Protein AF-A0A7U6JFF2-F1 (afdb_monomer)

Mean predicted aligned error: 7.87 Å

Radius of gyration: 12.88 Å; Cα contacts (8 Å, |Δi|>4): 101; chains: 1; bounding box: 45×18×28 Å

InterPro domains:
  IPR015943 WD40/YVTN repeat-like-containing domain superfamily [G3DSA:2.130.10.10] (1-63)

Foldseek 3Di:
DDPPPPPDDDPQPPQPPVPPPDDFPDKDADPVQRLWIWTQDQQAIWIGNGNPNDIDHPDGDCPDD

Secondary structure (DSSP, 8-state):
--SSTTS-----TT-----SS--EEEEEEETTEEEEEEEEETTEEEEESSSSS--EEEEE-----

Solvent-accessible surface area (backbone atoms only — not comparable to full-atom values): 4175 Å² total; per-residue (Å²): 84,53,94,57,93,68,78,49,72,50,84,68,73,86,74,79,78,76,58,92,72,80,50,75,79,46,77,48,64,39,91,90,42,77,41,28,38,37,39,38,36,79,70,23,36,32,37,17,76,62,65,74,77,51,76,45,80,77,47,70,57,77,89,78,128

pLDDT: mean 77.11, std 13.13, range [44.78, 95.31]

Nearest PDB structures (foldseek):
  6p2k-assembly1_B  TM=9.245E-01  e=9.330E-02  Simiduia agarivorans SA1 = DSM 21679
  4lgn-assembly1_A  TM=9.306E-01  e=4.237E-01  Acidothermus cellulolyticus 11B
  6p2o-assembly2_B  TM=8.776E-01  e=5.512E-01  Streptomyces rapamycinicus NRRL 5491
  6p2n-assembly1_A  TM=8.555E-01  e=9.965E-01  Paenibacillus graminis
  6eos-assembly1_B  TM=7.932E-01  e=8.736E-01  Homo sapiens

Structure (mmCIF, N/CA/C/O backbone):
data_AF-A0A7U6JFF2-F1
#
_entry.id   AF-A0A7U6JFF2-F1
#
loop_
_atom_site.group_PDB
_atom_site.id
_atom_site.type_symbol
_atom_site.label_atom_id
_atom_site.label_alt_id
_atom_site.label_comp_id
_atom_site.label_asym_id
_atom_site.label_entity_id
_atom_site.label_seq_id
_atom_site.pdbx_PDB_ins_code
_atom_site.Cartn_x
_atom_site.Cartn_y
_atom_site.Cartn_z
_atom_site.occupancy
_atom_site.B_iso_or_equiv
_atom_site.auth_seq_id
_atom_site.auth_comp_id
_atom_site.auth_asym_id
_atom_site.auth_atom_id
_atom_site.pdbx_PDB_model_num
ATOM 1 N N . MET A 1 1 ? -10.176 4.953 -6.233 1.00 77.56 1 MET A N 1
ATOM 2 C CA . MET A 1 1 ? -10.695 4.259 -5.042 1.00 77.56 1 MET A CA 1
ATOM 3 C C . MET A 1 1 ? -12.198 4.068 -5.165 1.00 77.56 1 MET A C 1
ATOM 5 O O . MET A 1 1 ? -12.870 4.947 -5.689 1.00 77.56 1 MET A O 1
ATOM 9 N N . SER A 1 2 ? -12.710 2.933 -4.702 1.00 83.00 2 SER A N 1
ATOM 10 C CA . SER A 1 2 ? -14.148 2.668 -4.587 1.00 83.00 2 SER A CA 1
ATOM 11 C C . SER A 1 2 ? -14.570 2.752 -3.121 1.00 83.00 2 SER A C 1
ATOM 13 O O . SER A 1 2 ? -13.794 2.405 -2.233 1.00 83.00 2 SER A O 1
ATOM 15 N N . LYS A 1 3 ? -15.798 3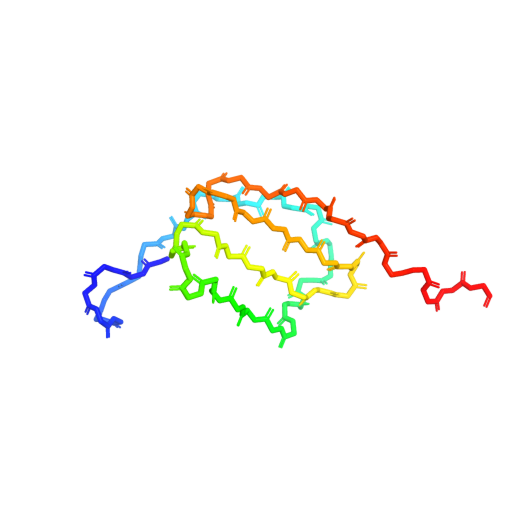.207 -2.864 1.00 85.75 3 LYS A N 1
ATOM 16 C CA . LYS A 1 3 ? -16.426 3.204 -1.527 1.00 85.75 3 LYS A CA 1
ATOM 17 C C . LYS A 1 3 ? -17.647 2.281 -1.466 1.00 85.75 3 LYS A C 1
ATOM 19 O O . LYS A 1 3 ? -18.354 2.252 -0.467 1.00 85.75 3 LYS A O 1
ATOM 24 N N . ASP A 1 4 ? -17.893 1.546 -2.541 1.00 90.69 4 ASP A N 1
ATOM 25 C CA . ASP A 1 4 ? -19.124 0.812 -2.809 1.00 90.69 4 ASP A CA 1
ATOM 26 C C . ASP A 1 4 ? -18.829 -0.565 -3.412 1.00 90.69 4 ASP A C 1
ATOM 28 O O . ASP A 1 4 ? -19.455 -1.006 -4.373 1.00 90.69 4 ASP A O 1
ATOM 32 N N . PHE A 1 5 ? -17.848 -1.255 -2.824 1.00 87.38 5 PHE A N 1
ATOM 33 C CA . PHE A 1 5 ? -17.482 -2.632 -3.175 1.00 87.38 5 PHE A CA 1
ATOM 34 C C . PHE A 1 5 ? -17.096 -2.827 -4.650 1.00 87.38 5 PHE A C 1
ATOM 36 O O . PHE A 1 5 ? -17.273 -3.903 -5.213 1.00 87.38 5 PHE A O 1
ATOM 43 N N . GLY A 1 6 ? -16.534 -1.792 -5.271 1.00 87.25 6 GLY A N 1
ATOM 44 C CA . GLY A 1 6 ? -16.079 -1.819 -6.657 1.00 87.25 6 GLY A CA 1
ATOM 45 C C . GLY A 1 6 ? -17.162 -1.506 -7.685 1.00 87.25 6 GLY A C 1
ATOM 46 O O . GLY A 1 6 ? -16.904 -1.676 -8.874 1.00 87.25 6 GLY A O 1
ATOM 47 N N . ALA A 1 7 ? -18.346 -1.045 -7.270 1.00 93.44 7 ALA A N 1
ATOM 48 C CA . ALA A 1 7 ? -19.374 -0.614 -8.214 1.00 93.44 7 ALA A CA 1
ATOM 49 C C . ALA A 1 7 ? -18.978 0.690 -8.933 1.00 93.44 7 ALA A C 1
ATOM 51 O O . ALA A 1 7 ? -19.197 0.810 -10.138 1.00 93.44 7 ALA A O 1
ATOM 52 N N . HIS A 1 8 ? -18.327 1.627 -8.232 1.00 90.19 8 HIS A N 1
ATOM 53 C CA . HIS A 1 8 ? -17.792 2.860 -8.808 1.00 90.19 8 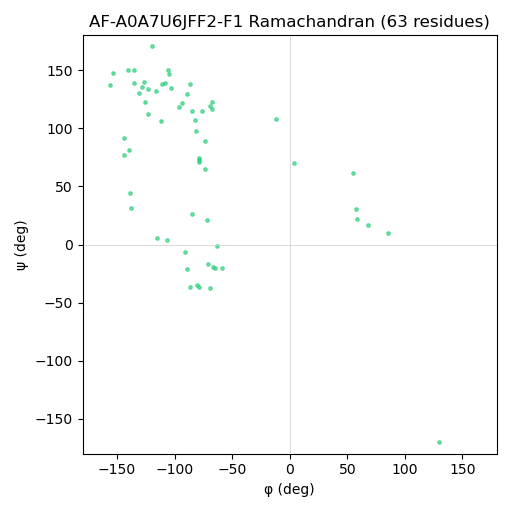HIS A CA 1
ATOM 54 C C . HIS A 1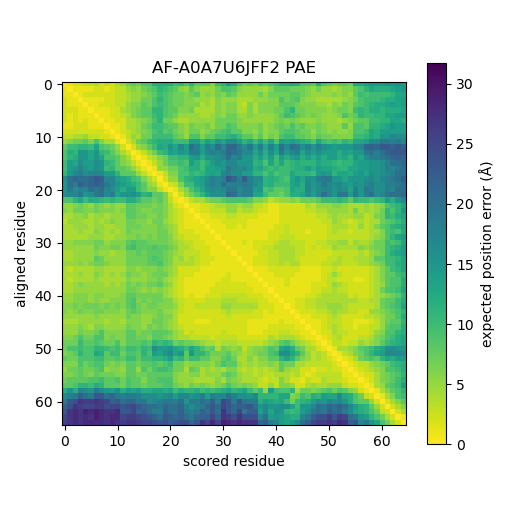 8 ? -16.374 3.150 -8.320 1.00 90.19 8 HIS A C 1
ATOM 56 O O . HIS A 1 8 ? -15.989 2.826 -7.197 1.00 90.19 8 HIS A O 1
ATOM 62 N N . PHE A 1 9 ? -15.593 3.823 -9.166 1.00 83.81 9 PHE A N 1
ATOM 63 C CA . PHE A 1 9 ? -14.230 4.229 -8.848 1.00 83.81 9 PHE A CA 1
ATOM 64 C C . PHE A 1 9 ? -14.058 5.731 -9.056 1.00 83.81 9 PHE A C 1
ATOM 66 O O . PHE A 1 9 ? -14.231 6.247 -10.156 1.00 83.81 9 PHE A O 1
ATOM 73 N N . GLU A 1 10 ? -13.656 6.424 -7.995 1.00 82.94 10 GLU A N 1
ATOM 74 C CA . GLU A 1 10 ? -13.189 7.806 -8.054 1.00 82.94 10 GLU A CA 1
ATOM 75 C C . GLU A 1 10 ? -11.688 7.814 -8.367 1.00 82.94 10 GLU A C 1
ATOM 77 O O . GLU A 1 10 ? -10.920 7.015 -7.813 1.00 82.94 10 GLU A O 1
ATOM 82 N N . ASN A 1 11 ? -11.243 8.721 -9.239 1.00 74.31 11 ASN A N 1
ATOM 83 C CA . ASN A 1 11 ? -9.815 8.960 -9.415 1.00 74.31 11 ASN A CA 1
ATOM 84 C C . ASN A 1 11 ? -9.268 9.587 -8.125 1.00 74.31 11 ASN A C 1
ATOM 86 O O . ASN A 1 11 ? -9.762 10.622 -7.678 1.00 74.31 11 ASN A O 1
ATOM 90 N N . VAL A 1 12 ? -8.270 8.952 -7.511 1.00 68.31 12 VAL A N 1
ATOM 91 C CA . VAL A 1 12 ? -7.575 9.557 -6.374 1.00 68.31 12 VAL A CA 1
ATOM 92 C C . VAL A 1 12 ? -6.548 10.511 -6.971 1.00 68.31 12 VAL A C 1
ATOM 94 O O . VAL A 1 12 ? -5.594 10.067 -7.606 1.00 68.31 12 VAL A O 1
ATOM 97 N N . SER A 1 13 ? -6.843 11.809 -6.840 1.00 57.53 13 SER A N 1
ATOM 98 C CA . SER A 1 13 ? -6.071 12.980 -7.277 1.00 57.53 13 SER A CA 1
ATOM 99 C C . SER A 1 13 ? -4.641 12.667 -7.713 1.00 57.53 13 SER A C 1
ATOM 101 O O . SER A 1 13 ? -3.831 12.397 -6.836 1.00 57.53 13 SER A O 1
ATOM 103 N N . ASN A 1 14 ? -4.352 12.740 -9.024 1.00 56.03 14 ASN A N 1
ATOM 104 C CA . ASN A 1 14 ? -3.025 12.738 -9.669 1.00 56.03 14 ASN A CA 1
ATOM 105 C C . ASN A 1 14 ? -1.849 12.552 -8.702 1.00 56.03 14 ASN A C 1
ATOM 107 O O . ASN A 1 14 ? -1.080 13.483 -8.443 1.00 56.03 14 ASN A O 1
ATOM 111 N N . VAL A 1 15 ? -1.716 11.345 -8.157 1.00 56.44 15 VAL A N 1
ATOM 112 C CA . VAL A 1 15 ? -0.605 11.014 -7.281 1.00 56.44 15 VAL A CA 1
ATOM 113 C C . VAL A 1 15 ? 0.601 10.893 -8.200 1.00 56.44 15 VAL A C 1
ATOM 115 O O . VAL A 1 15 ? 0.895 9.834 -8.750 1.00 56.44 15 VAL A O 1
ATOM 118 N N . ASN A 1 16 ? 1.290 12.009 -8.422 1.00 57.94 16 ASN A N 1
ATOM 119 C CA . ASN A 1 16 ? 2.545 12.016 -9.148 1.00 57.94 16 ASN A CA 1
ATOM 120 C C . ASN A 1 16 ? 3.646 11.543 -8.196 1.00 57.94 16 ASN A C 1
ATOM 122 O O . ASN A 1 16 ? 4.465 12.323 -7.722 1.00 57.94 16 ASN A O 1
ATOM 126 N N . ILE A 1 17 ? 3.670 10.240 -7.919 1.00 59.25 17 ILE A N 1
ATOM 127 C CA . I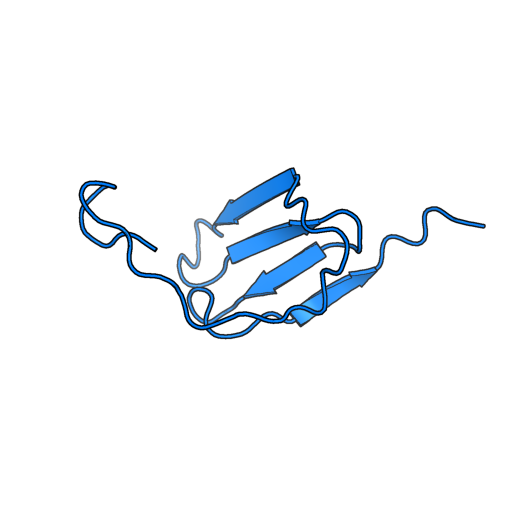LE A 1 17 ? 4.750 9.577 -7.171 1.00 59.25 17 ILE A CA 1
ATOM 128 C C . ILE A 1 17 ? 6.051 9.472 -7.988 1.00 59.25 17 ILE A C 1
ATOM 130 O O . ILE A 1 17 ? 6.901 8.627 -7.720 1.00 59.25 17 ILE A O 1
ATOM 134 N N . GLY A 1 18 ? 6.225 10.305 -9.025 1.00 56.62 18 GLY A N 1
ATOM 135 C CA . GLY A 1 18 ? 7.404 10.294 -9.889 1.00 56.62 18 GLY A CA 1
ATOM 136 C C . GLY A 1 18 ? 7.631 8.943 -10.570 1.00 56.62 18 GLY A C 1
ATOM 137 O O . GLY A 1 18 ? 8.757 8.610 -10.950 1.00 56.62 18 GLY A O 1
ATOM 138 N N . LEU A 1 19 ? 6.589 8.120 -10.700 1.00 56.91 19 LEU A N 1
ATOM 139 C CA . LEU A 1 19 ? 6.658 6.799 -11.306 1.00 56.91 19 LEU A CA 1
ATOM 140 C C . LEU A 1 19 ? 6.661 6.939 -12.836 1.00 56.91 19 LEU A C 1
ATOM 142 O O . LEU A 1 19 ? 5.721 6.617 -13.535 1.00 56.91 19 LEU A O 1
ATOM 146 N N . THR A 1 20 ? 7.756 7.401 -13.420 1.00 55.09 20 THR A N 1
ATOM 147 C CA . THR A 1 20 ? 7.919 7.461 -14.885 1.00 55.09 20 THR A CA 1
ATOM 148 C C . THR A 1 20 ? 7.905 6.087 -15.589 1.00 55.09 20 THR A C 1
ATOM 150 O O . THR A 1 20 ? 7.964 6.037 -16.811 1.00 55.09 20 THR A O 1
ATOM 153 N N . ASN A 1 21 ? 7.779 4.976 -14.844 1.00 56.34 21 ASN A N 1
ATOM 154 C CA . ASN A 1 21 ? 7.605 3.606 -15.348 1.00 56.34 21 ASN A CA 1
ATOM 155 C C . ASN A 1 21 ? 6.647 2.817 -14.414 1.00 56.34 21 ASN A C 1
ATOM 157 O O . ASN A 1 21 ? 7.063 2.068 -13.529 1.00 56.34 21 ASN A O 1
ATOM 161 N N . ASN A 1 22 ? 5.348 3.107 -14.558 1.00 61.97 22 ASN A N 1
ATOM 162 C CA . ASN A 1 22 ? 4.234 2.898 -13.613 1.00 61.97 22 ASN A CA 1
ATOM 163 C C . ASN A 1 22 ? 3.744 1.443 -13.428 1.00 61.97 22 ASN A C 1
ATOM 165 O O . ASN A 1 22 ? 2.588 1.147 -13.724 1.00 61.97 22 ASN A O 1
ATOM 169 N N . PHE A 1 23 ? 4.558 0.530 -12.895 1.00 73.25 23 PHE A N 1
ATOM 170 C CA . PHE A 1 23 ? 4.036 -0.781 -12.473 1.00 73.25 23 PHE A CA 1
ATOM 171 C C . PHE A 1 23 ? 4.066 -0.941 -10.953 1.00 73.25 23 PHE A C 1
ATOM 173 O O . PHE A 1 23 ? 5.120 -1.159 -10.348 1.00 73.25 23 PHE A O 1
ATOM 180 N N . VAL A 1 24 ? 2.879 -0.865 -10.347 1.00 78.56 24 VAL A N 1
ATOM 181 C CA . VAL A 1 24 ? 2.632 -1.389 -9.002 1.00 78.56 24 VAL A CA 1
ATOM 182 C C . VAL A 1 24 ? 2.530 -2.908 -9.127 1.00 78.56 24 VAL A C 1
ATOM 184 O O . VAL A 1 24 ? 1.636 -3.418 -9.797 1.00 78.56 24 VAL A O 1
ATOM 187 N N . LYS A 1 25 ? 3.471 -3.632 -8.517 1.00 85.31 25 LYS A N 1
ATOM 188 C CA . LYS A 1 25 ? 3.495 -5.103 -8.514 1.00 85.31 25 LYS A CA 1
ATOM 189 C C . LYS A 1 25 ? 2.512 -5.680 -7.502 1.00 85.31 25 LYS A C 1
ATOM 191 O O . LYS A 1 25 ? 1.919 -6.722 -7.755 1.00 85.31 25 LYS A O 1
ATOM 196 N N . GLN A 1 26 ? 2.369 -5.024 -6.352 1.00 87.12 26 GLN A N 1
ATOM 197 C CA . GLN A 1 26 ? 1.511 -5.487 -5.267 1.00 87.12 26 GLN A CA 1
ATOM 198 C C . GLN A 1 26 ? 1.030 -4.318 -4.408 1.00 87.12 26 GLN A C 1
ATOM 200 O O . GLN A 1 26 ? 1.760 -3.344 -4.208 1.00 87.12 26 GLN A O 1
ATOM 205 N N . ILE A 1 27 ? -0.185 -4.459 -3.879 1.00 87.25 27 ILE A N 1
ATOM 206 C CA . ILE A 1 27 ? -0.789 -3.565 -2.890 1.00 87.25 27 ILE A CA 1
ATOM 207 C C . ILE A 1 27 ? -1.173 -4.409 -1.673 1.00 87.25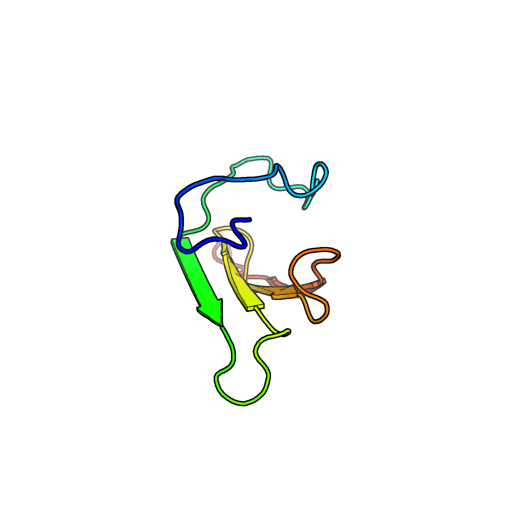 27 ILE A C 1
ATOM 209 O O . ILE A 1 27 ? -1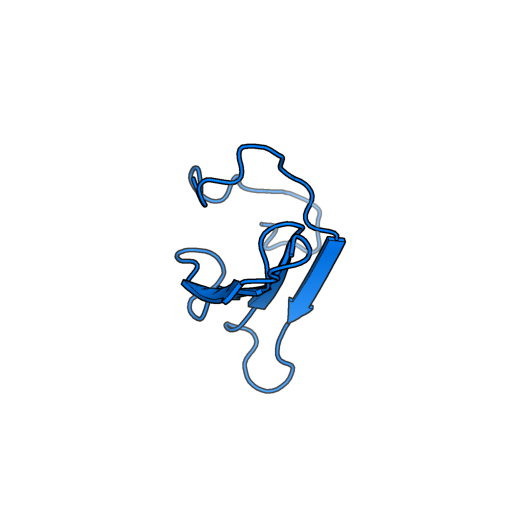.749 -5.486 -1.833 1.00 87.25 27 ILE A O 1
ATOM 213 N N . ALA A 1 28 ? -0.853 -3.936 -0.469 1.00 91.12 28 ALA A N 1
ATOM 214 C CA . ALA A 1 28 ? -1.237 -4.580 0.785 1.00 91.12 28 ALA A CA 1
ATOM 215 C C . ALA A 1 28 ? -1.760 -3.547 1.791 1.00 91.12 28 ALA A C 1
ATOM 217 O O . ALA A 1 28 ? -1.190 -2.467 1.927 1.00 91.12 28 ALA A O 1
ATOM 218 N N . ILE A 1 29 ? -2.827 -3.892 2.511 1.00 90.38 29 ILE A N 1
ATOM 219 C CA . ILE A 1 29 ? -3.422 -3.060 3.566 1.00 90.38 29 ILE A CA 1
ATOM 220 C C . ILE A 1 29 ? -2.995 -3.628 4.923 1.00 90.38 29 ILE A C 1
ATOM 222 O O . ILE A 1 29 ? -3.050 -4.842 5.122 1.00 90.38 29 ILE A O 1
ATOM 226 N N . ASP A 1 30 ? -2.574 -2.768 5.854 1.00 91.19 30 ASP A N 1
ATOM 227 C CA . ASP A 1 30 ? -2.275 -3.180 7.229 1.00 91.19 30 ASP A CA 1
ATOM 228 C C . ASP A 1 30 ? -3.579 -3.614 7.933 1.00 91.19 30 ASP A C 1
ATOM 230 O O . ASP A 1 30 ? -4.473 -2.786 8.135 1.00 91.19 30 ASP A O 1
ATOM 234 N N . PRO A 1 31 ? -3.718 -4.886 8.351 1.00 92.69 31 PRO A N 1
ATOM 235 C CA . PRO A 1 31 ? -4.950 -5.371 8.971 1.00 92.69 31 PRO A CA 1
ATOM 236 C C . PRO A 1 31 ? -5.231 -4.731 10.339 1.00 92.69 31 PRO A C 1
ATOM 238 O O . PRO A 1 31 ? -6.366 -4.775 10.807 1.00 92.69 31 PRO A O 1
ATOM 241 N N . LYS A 1 32 ? -4.222 -4.141 10.997 1.00 95.31 32 LYS A N 1
ATOM 242 C CA . LYS A 1 32 ? -4.387 -3.427 12.273 1.00 95.31 32 LYS A CA 1
ATOM 243 C C . LYS A 1 32 ? -4.705 -1.946 12.076 1.00 95.31 32 LYS A C 1
ATOM 245 O O . LYS A 1 32 ? -5.228 -1.317 12.992 1.00 95.31 32 LYS A O 1
ATOM 250 N N . ASN A 1 33 ? -4.386 -1.388 10.909 1.00 91.00 33 ASN A N 1
ATOM 251 C CA . ASN A 1 33 ? -4.681 -0.005 10.562 1.00 91.00 33 ASN A CA 1
ATOM 252 C C . ASN A 1 33 ? -5.052 0.110 9.073 1.00 91.00 33 ASN A C 1
ATOM 254 O O . ASN A 1 33 ? -4.171 0.357 8.251 1.00 91.00 33 A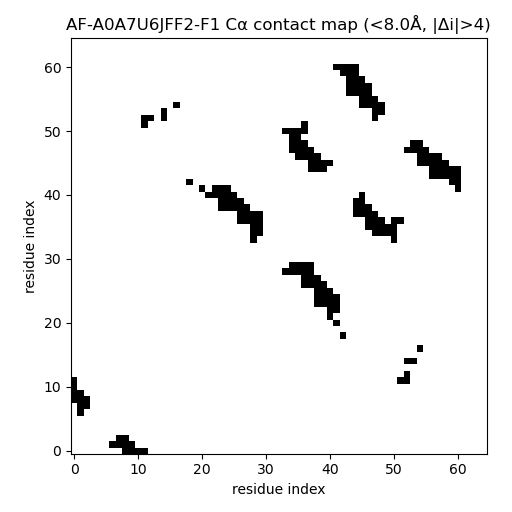SN A O 1
ATOM 258 N N . PRO A 1 34 ? -6.346 0.016 8.719 1.00 87.19 34 PRO A N 1
ATOM 259 C CA . PRO A 1 34 ? -6.791 0.052 7.326 1.00 87.19 34 PRO A CA 1
ATOM 260 C C . PRO A 1 34 ? -6.415 1.328 6.558 1.00 87.19 34 PRO A C 1
ATOM 262 O O . PRO A 1 34 ? -6.366 1.297 5.334 1.00 87.19 34 PRO A O 1
ATOM 265 N N . TYR A 1 35 ? -6.116 2.432 7.258 1.00 87.69 35 TYR A N 1
ATOM 266 C CA . TYR A 1 35 ? -5.638 3.683 6.654 1.00 87.69 35 TYR A CA 1
ATOM 267 C C . TYR A 1 35 ? -4.207 3.570 6.109 1.00 87.69 35 TYR A C 1
ATOM 269 O O . TYR A 1 35 ? -3.775 4.426 5.332 1.00 87.69 35 TYR A O 1
ATOM 277 N N . ARG A 1 36 ? -3.463 2.537 6.528 1.00 89.81 36 ARG A N 1
ATOM 278 C CA . ARG A 1 36 ? -2.096 2.282 6.096 1.00 89.81 36 ARG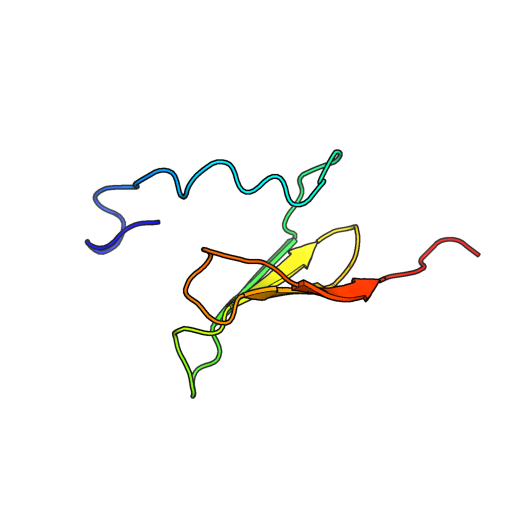 A CA 1
ATOM 279 C C . ARG A 1 36 ? -2.065 1.275 4.951 1.00 89.81 36 ARG A C 1
ATOM 281 O O . ARG A 1 36 ? -2.435 0.113 5.116 1.00 89.81 36 ARG A O 1
ATOM 288 N N . VAL A 1 37 ? -1.555 1.723 3.807 1.00 88.31 37 VAL A N 1
ATOM 289 C CA . VAL A 1 37 ? -1.484 0.939 2.568 1.00 88.31 37 VAL A CA 1
ATOM 290 C C . VAL A 1 37 ? -0.060 0.965 2.024 1.00 88.31 37 VAL A C 1
ATOM 292 O O . VAL A 1 37 ? 0.580 2.016 1.983 1.00 88.31 37 VAL A O 1
ATOM 295 N N . TYR A 1 38 ? 0.436 -0.193 1.604 1.00 88.06 38 TYR A N 1
ATOM 296 C CA . TYR A 1 38 ? 1.774 -0.388 1.062 1.00 88.06 38 TYR A CA 1
ATOM 297 C C . TYR A 1 38 ? 1.713 -0.704 -0.427 1.00 88.06 38 TYR A C 1
ATOM 299 O O . TYR A 1 38 ? 0.906 -1.526 -0.860 1.00 88.06 38 TYR A O 1
ATOM 307 N N . PHE A 1 39 ? 2.618 -0.098 -1.189 1.00 86.06 39 PHE A N 1
ATOM 308 C CA . PHE A 1 39 ? 2.724 -0.253 -2.634 1.00 86.06 39 PHE A CA 1
ATOM 309 C C . PHE A 1 39 ? 4.126 -0.738 -2.978 1.00 86.06 39 PHE A C 1
ATOM 311 O O . PHE A 1 39 ? 5.106 -0.005 -2.823 1.00 86.06 39 PHE A O 1
ATOM 318 N N . ALA A 1 40 ? 4.222 -1.972 -3.463 1.00 86.56 40 ALA A N 1
ATOM 319 C CA . ALA A 1 40 ? 5.460 -2.503 -4.010 1.00 86.56 40 ALA A CA 1
ATOM 320 C C . ALA A 1 40 ? 5.567 -2.079 -5.475 1.00 86.56 40 ALA A C 1
ATOM 322 O O . ALA A 1 40 ? 4.764 -2.489 -6.318 1.00 86.56 40 ALA A O 1
ATOM 323 N N . THR A 1 41 ? 6.556 -1.251 -5.783 1.00 81.31 41 THR A N 1
ATOM 324 C CA . THR A 1 41 ? 6.812 -0.757 -7.140 1.00 81.31 41 THR A CA 1
ATOM 325 C C . THR A 1 41 ? 8.203 -1.182 -7.593 1.00 81.31 41 THR A C 1
ATOM 327 O O . THR A 1 41 ? 9.018 -1.639 -6.798 1.00 81.31 41 THR A O 1
ATOM 330 N N . TRP A 1 42 ? 8.519 -0.977 -8.869 1.00 79.62 42 TRP A N 1
ATOM 331 C CA . TRP A 1 42 ? 9.883 -1.176 -9.371 1.00 79.62 42 TRP A CA 1
ATOM 332 C C . TRP A 1 42 ? 10.923 -0.216 -8.776 1.00 79.62 42 TRP A C 1
ATOM 334 O O . TRP A 1 42 ? 12.109 -0.512 -8.842 1.00 79.62 42 TRP A O 1
ATOM 344 N N . LYS A 1 43 ? 10.508 0.926 -8.212 1.00 77.56 43 LYS A N 1
ATOM 345 C CA . LYS A 1 43 ? 11.422 1.903 -7.595 1.00 77.56 43 LYS A CA 1
ATOM 346 C C . LYS A 1 43 ? 11.639 1.663 -6.097 1.00 77.56 43 LYS A C 1
ATOM 348 O O . LYS A 1 43 ? 12.458 2.344 -5.485 1.00 77.56 43 LYS A O 1
ATOM 353 N N . GLY A 1 44 ? 10.903 0.723 -5.510 1.00 81.81 44 GLY A N 1
ATOM 354 C CA . GLY A 1 44 ? 10.924 0.439 -4.081 1.00 81.81 44 GLY A CA 1
ATOM 355 C C . GLY A 1 44 ? 9.532 0.397 -3.461 1.00 81.81 44 GLY A C 1
ATOM 356 O O . GLY A 1 44 ? 8.503 0.398 -4.153 1.00 81.81 44 GLY A O 1
ATOM 357 N N . LEU A 1 45 ? 9.526 0.347 -2.132 1.00 85.69 45 LEU A N 1
ATOM 358 C CA . LEU A 1 45 ? 8.327 0.227 -1.313 1.00 85.69 45 LEU A CA 1
ATOM 359 C C . LEU A 1 45 ? 7.840 1.608 -0.883 1.00 85.69 45 LEU A C 1
ATOM 361 O O . LEU A 1 45 ? 8.549 2.336 -0.188 1.00 85.69 45 LEU A O 1
ATOM 365 N N . PHE A 1 46 ? 6.605 1.938 -1.238 1.00 85.00 46 PHE A N 1
ATOM 366 C CA . PHE A 1 46 ? 5.929 3.148 -0.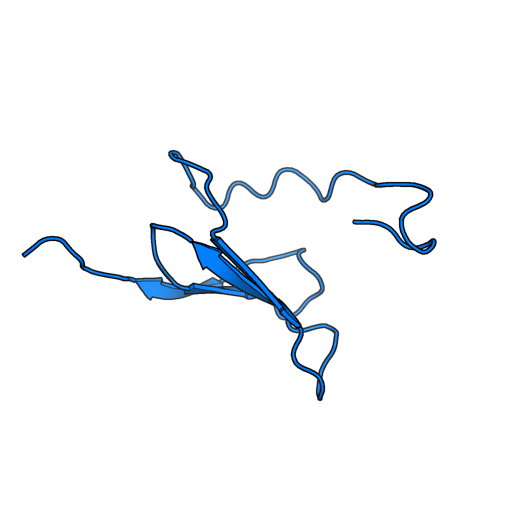784 1.00 85.00 46 PHE A CA 1
ATOM 367 C C . PHE A 1 46 ? 4.879 2.806 0.269 1.00 85.00 46 PHE A C 1
ATOM 369 O O . PHE A 1 46 ? 4.276 1.733 0.231 1.00 85.00 46 PHE A O 1
ATOM 376 N N . VAL A 1 47 ? 4.631 3.736 1.187 1.00 87.62 47 VAL A N 1
ATOM 377 C CA . VAL A 1 47 ? 3.539 3.657 2.160 1.00 87.62 47 VAL A CA 1
ATOM 378 C C . VAL A 1 47 ? 2.692 4.915 2.111 1.00 87.62 47 VAL A C 1
ATOM 380 O O . VAL A 1 47 ? 3.221 6.021 2.027 1.00 87.62 47 VAL A O 1
ATOM 383 N N . SER A 1 48 ? 1.384 4.743 2.223 1.00 85.50 48 SER A N 1
ATOM 384 C CA . SER A 1 48 ? 0.452 5.796 2.606 1.00 85.50 48 SER A CA 1
ATOM 385 C C . SER A 1 48 ? -0.054 5.508 4.015 1.00 85.50 48 SER A C 1
ATOM 387 O O . SER A 1 48 ? -0.316 4.353 4.344 1.00 85.50 48 SER A O 1
ATOM 389 N N . ASN A 1 49 ? -0.178 6.538 4.853 1.00 86.81 49 ASN A N 1
ATOM 390 C CA . ASN A 1 49 ? -0.778 6.428 6.192 1.00 86.81 49 ASN A CA 1
ATOM 391 C C . ASN A 1 49 ? -2.178 7.065 6.265 1.00 86.81 49 ASN A C 1
ATOM 393 O O . ASN A 1 49 ? -2.751 7.156 7.348 1.00 86.81 49 ASN A O 1
ATOM 397 N N . ASP A 1 50 ? -2.703 7.551 5.140 1.00 79.44 50 ASP A N 1
ATOM 398 C CA . ASP A 1 50 ? -3.858 8.446 5.077 1.00 79.44 50 ASP A CA 1
ATOM 399 C C . ASP A 1 50 ? -4.842 8.090 3.951 1.00 79.44 50 ASP A C 1
ATOM 401 O O . ASP A 1 50 ? -5.526 8.974 3.428 1.00 79.44 50 ASP A O 1
ATOM 405 N N . PHE A 1 51 ? -4.951 6.799 3.613 1.00 71.12 51 PHE A N 1
ATOM 406 C CA . PHE A 1 51 ? -5.758 6.305 2.489 1.00 71.12 51 PHE A CA 1
ATOM 407 C C . PHE A 1 51 ? -5.403 6.979 1.158 1.00 71.12 51 PHE A C 1
ATOM 409 O O . PHE A 1 51 ? -6.241 7.609 0.514 1.00 71.12 51 PHE A O 1
ATOM 416 N N . GLU A 1 52 ? -4.154 6.809 0.727 1.00 65.62 52 GLU A N 1
ATOM 417 C CA . GLU A 1 52 ? -3.697 7.136 -0.630 1.00 65.62 52 GLU A CA 1
ATOM 418 C C . GLU A 1 52 ? -3.695 8.640 -0.953 1.00 65.62 52 GLU A C 1
ATOM 420 O O . GLU A 1 52 ? -3.608 9.023 -2.119 1.00 65.62 52 GLU A O 1
ATOM 425 N N . LYS A 1 53 ? -3.764 9.518 0.058 1.00 71.69 53 LYS A N 1
ATOM 426 C CA . LYS A 1 53 ? -3.636 10.972 -0.145 1.00 71.69 53 LYS A CA 1
ATOM 427 C C . LYS A 1 53 ? -2.177 11.389 -0.280 1.00 71.69 53 LYS A C 1
ATOM 429 O O . LYS A 1 53 ? -1.868 12.301 -1.043 1.00 71.69 53 LYS A O 1
ATOM 434 N N . SER A 1 54 ? -1.282 10.716 0.440 1.00 75.75 54 SER A N 1
ATOM 435 C CA . SER A 1 54 ? 0.159 10.927 0.355 1.00 75.75 54 SER A CA 1
ATOM 436 C C . SER A 1 54 ? 0.924 9.607 0.426 1.00 75.75 54 SER A C 1
ATOM 438 O O . SER A 1 54 ? 0.467 8.631 1.023 1.00 75.75 54 SER A O 1
ATOM 440 N N . PHE A 1 55 ? 2.091 9.577 -0.220 1.00 80.12 55 PHE A N 1
ATOM 441 C CA . PHE A 1 55 ? 2.942 8.394 -0.317 1.00 80.12 55 PHE A CA 1
ATOM 442 C C . PHE A 1 55 ? 4.373 8.760 0.043 1.00 80.12 55 PHE A C 1
ATOM 444 O O . PHE A 1 55 ? 4.948 9.691 -0.523 1.00 80.12 55 PHE A O 1
ATOM 451 N N . THR A 1 56 ? 4.963 7.975 0.932 1.00 84.44 56 THR A N 1
ATOM 452 C CA . THR A 1 56 ? 6.349 8.116 1.370 1.00 84.44 56 THR A CA 1
ATOM 453 C C . THR A 1 56 ? 7.130 6.878 0.952 1.00 84.44 56 THR A C 1
ATOM 455 O O . THR A 1 56 ? 6.679 5.755 1.180 1.00 84.44 56 THR A O 1
ATOM 458 N N . LEU A 1 57 ? 8.304 7.067 0.349 1.00 83.12 57 LEU A N 1
ATOM 459 C CA . LEU A 1 57 ? 9.230 5.972 0.061 1.00 83.12 57 LEU A CA 1
ATOM 460 C C . LEU A 1 57 ? 9.812 5.450 1.382 1.00 83.12 57 LEU A C 1
ATOM 462 O O . LEU A 1 57 ? 10.450 6.201 2.114 1.00 83.12 57 LEU A O 1
ATOM 466 N N . LEU A 1 58 ? 9.581 4.173 1.685 1.00 81.94 58 LEU A N 1
ATOM 467 C CA . LEU A 1 58 ? 10.128 3.507 2.870 1.00 81.94 58 LEU A CA 1
ATOM 468 C C . LEU A 1 58 ? 11.516 2.930 2.620 1.00 81.94 58 LEU A C 1
ATOM 470 O O . LEU A 1 58 ? 12.360 2.936 3.508 1.00 81.94 58 LEU A O 1
ATOM 474 N N . THR A 1 59 ? 11.741 2.409 1.419 1.00 74.75 59 THR A N 1
ATOM 475 C CA . THR A 1 59 ? 13.026 1.853 1.004 1.00 74.75 59 THR A CA 1
ATOM 476 C C . THR A 1 59 ? 13.119 1.897 -0.512 1.00 74.75 59 THR A C 1
ATOM 478 O O . THR A 1 59 ? 12.140 1.598 -1.201 1.00 74.75 59 THR A O 1
ATOM 481 N N . SER A 1 60 ? 14.280 2.287 -1.030 1.00 66.88 60 SER A N 1
ATOM 482 C CA . SER A 1 60 ? 14.611 2.177 -2.447 1.00 66.88 60 SER A CA 1
ATOM 483 C C . SER A 1 60 ? 15.256 0.827 -2.711 1.00 66.88 60 SER A C 1
ATOM 485 O O . SER A 1 60 ? 16.240 0.460 -2.068 1.00 66.88 60 SER A O 1
ATOM 487 N N . ASP A 1 61 ? 14.742 0.123 -3.704 1.00 64.75 61 ASP A N 1
ATOM 488 C CA . ASP A 1 61 ? 15.361 -1.098 -4.191 1.00 64.75 61 ASP A CA 1
ATOM 489 C C . ASP A 1 61 ? 16.502 -0.720 -5.153 1.00 64.75 61 ASP A C 1
ATOM 491 O O . ASP A 1 61 ? 16.280 -0.412 -6.325 1.00 64.75 61 ASP A O 1
ATOM 495 N N . PHE A 1 62 ? 17.741 -0.703 -4.654 1.00 56.44 62 PHE A N 1
ATOM 496 C CA . PHE A 1 62 ? 18.943 -0.531 -5.476 1.00 56.44 62 PHE A CA 1
ATOM 497 C C . PHE A 1 62 ? 19.306 -1.855 -6.174 1.00 56.44 62 PHE A C 1
ATOM 499 O O . PHE A 1 62 ? 20.294 -2.491 -5.826 1.00 56.44 62 PHE A O 1
ATOM 506 N N . TRP A 1 63 ? 18.526 -2.293 -7.169 1.00 56.78 63 TRP A N 1
ATOM 507 C CA . TRP A 1 63 ? 18.876 -3.470 -7.994 1.00 56.78 63 TRP A CA 1
ATOM 508 C C . TRP A 1 63 ? 19.806 -3.149 -9.179 1.00 56.78 63 TRP A C 1
ATOM 510 O O . TRP A 1 63 ? 19.807 -3.870 -10.172 1.00 56.78 63 TRP A O 1
ATOM 520 N N . TYR A 1 64 ? 20.617 -2.093 -9.083 1.00 48.06 64 TYR A N 1
ATOM 521 C CA . TYR A 1 64 ? 21.697 -1.818 -10.037 1.00 48.06 64 TYR A CA 1
ATOM 522 C C . TYR A 1 64 ? 22.945 -1.309 -9.293 1.00 48.06 64 TYR A C 1
ATOM 524 O O . TYR A 1 64 ? 23.178 -0.103 -9.210 1.00 48.06 64 TYR A O 1
ATOM 532 N N . LEU A 1 65 ? 23.717 -2.247 -8.732 1.00 44.78 65 LEU A N 1
ATOM 533 C CA . LEU A 1 65 ? 25.182 -2.174 -8.667 1.00 44.78 65 LEU A CA 1
ATOM 534 C C . LEU A 1 65 ? 25.739 -3.108 -9.743 1.00 44.78 65 LEU A C 1
ATOM 536 O O . LEU A 1 65 ? 25.121 -4.181 -9.938 1.00 44.78 65 LEU A O 1
#

Organism: Caldisericum exile (strain DSM 21853 / NBRC 104410 / AZM16c01) (NCBI:txid511051)

Sequence (65 aa):
MSKDFGAHFENVSNVNIGLTNNFVKQIAIDPKNPYRVYFATWKGLFVSNDFEKSFTLLTSDFWYL